Protein AF-A0A060C7E4-F1 (afdb_monomer_lite)

Secondary structure (DSSP, 8-state):
-------SS---SSEEEEEEESHHHHHHHHHHHHHTTT-TTEEEEEEE-TT--SS-TTT--HHHHHHHHHHHS--SEEEEE--TT-SS-EEETTEEEPTTSHHHHHHHHHHHHHHHHHHHHTT-EEEEPPPPPPSSHHHHHHHHHHHHHHHHHHHHTT-B-

Foldseek 3Di:
DDPPPDPLADDDQAAEEEFEEAVVSVVVLVVVCVVCPPPSRYDGYYDYHHQDALQCVVVPQLLVCLVVVVVVDPAQAYEYEYDLNNQAWHDDPPDTDGRPDPVSLVSNLVSLVSNVVSCVVSVHAYAYDQDDQDPDPVSSVSSVVSSVSVVVSCVVVVHHD

Sequence (161 aa):
QDQESTPYIAPKETYNIFVLGDSLAGGLMSGMMRVTQGDPALSVNGRFKEDSGLARPEFYNWNDALPRITESNTVDIAIILIGLNDAQSIREGSLRHAFGTPEWATAYGEAIRQVVAHLKEKGSALYWVELPRMRQDAYDESMRQISAIQAAEAKSLGIKF

pLDDT: mean 93.41, std 11.87, range [34.19, 98.75]

Organism: NCBI:txid1434696

InterPro domains:
  IPR007407 Protein of unknown function DUF459 [PF04311] (17-161)
  IPR036514 SGNH hydrolase superfamily [G3DSA:3.40.50.1110] (1-161)

Radius of gyration: 16.27 Å; chains: 1; bounding box: 42×40×44 Å

Structure (mmCIF, N/CA/C/O backbone):
data_AF-A0A060C7E4-F1
#
_entry.id   AF-A0A060C7E4-F1
#
loop_
_atom_site.group_PDB
_atom_site.id
_atom_site.type_symbol
_atom_site.label_atom_id
_atom_site.label_alt_id
_atom_site.label_comp_id
_atom_site.label_asym_id
_atom_site.label_entity_id
_atom_site.label_seq_id
_atom_site.pdbx_PDB_ins_code
_atom_site.Cartn_x
_atom_site.Cartn_y
_atom_site.Cartn_z
_atom_site.occupancy
_atom_site.B_iso_or_equiv
_atom_site.auth_seq_id
_atom_site.auth_comp_id
_atom_site.auth_asym_id
_atom_site.auth_atom_id
_atom_site.pdbx_PDB_model_num
ATOM 1 N N . GLN A 1 1 ? 2.460 -26.526 23.893 1.00 34.19 1 GLN A N 1
ATOM 2 C CA . GLN A 1 1 ? 2.697 -25.280 24.643 1.00 34.19 1 GLN A CA 1
ATOM 3 C C . GLN A 1 1 ? 2.046 -24.198 23.818 1.00 34.19 1 GLN A C 1
ATOM 5 O O . GLN A 1 1 ? 2.585 -23.846 22.776 1.00 34.19 1 GLN A O 1
ATOM 10 N N . ASP A 1 2 ? 0.840 -23.805 24.212 1.00 39.91 2 ASP A N 1
ATOM 11 C CA . ASP A 1 2 ? 0.093 -22.749 23.540 1.00 39.91 2 ASP A CA 1
ATOM 12 C C . ASP A 1 2 ? 0.799 -21.433 23.835 1.00 39.91 2 ASP A C 1
ATOM 14 O O . ASP A 1 2 ? 0.838 -20.957 24.968 1.00 39.91 2 ASP A O 1
ATOM 18 N N . GLN A 1 3 ? 1.467 -20.904 22.817 1.00 37.62 3 GLN A N 1
ATOM 19 C CA . GLN A 1 3 ? 2.019 -19.566 22.857 1.00 37.62 3 GLN A CA 1
ATOM 20 C C . GLN A 1 3 ? 0.805 -18.637 22.778 1.00 37.62 3 GLN A C 1
ATOM 22 O O . GLN A 1 3 ? 0.249 -18.460 21.695 1.00 37.62 3 GLN A O 1
ATOM 27 N N . GLU A 1 4 ? 0.334 -18.132 23.923 1.00 39.75 4 GLU A N 1
ATOM 28 C CA . GLU A 1 4 ? -0.666 -17.063 23.963 1.00 39.75 4 GLU A CA 1
ATOM 29 C C . GLU A 1 4 ? -0.166 -15.943 23.050 1.00 39.75 4 GLU A C 1
ATOM 31 O O . GLU A 1 4 ? 0.819 -15.260 23.339 1.00 39.75 4 GLU A O 1
ATOM 36 N N . SER A 1 5 ? -0.785 -15.823 21.877 1.00 44.28 5 SER A N 1
ATOM 37 C CA . SER A 1 5 ? -0.443 -14.787 20.922 1.00 44.28 5 SER A CA 1
ATOM 38 C C . SER A 1 5 ? -0.839 -13.463 21.551 1.00 44.28 5 SER A C 1
ATOM 40 O O . SER A 1 5 ? -2.034 -13.198 21.702 1.00 44.28 5 SER A O 1
ATOM 42 N N . THR A 1 6 ? 0.141 -12.640 21.925 1.00 44.94 6 THR A N 1
ATOM 43 C CA . THR A 1 6 ? -0.117 -11.257 22.326 1.00 44.94 6 THR A CA 1
ATOM 44 C C . THR A 1 6 ? -1.016 -10.622 21.264 1.00 44.94 6 THR A C 1
ATOM 46 O O . THR A 1 6 ? -0.663 -10.683 20.078 1.00 44.94 6 THR A O 1
ATOM 49 N N . PRO A 1 7 ? -2.184 -10.069 21.641 1.00 51.41 7 PRO A N 1
ATOM 50 C CA . PRO A 1 7 ? -3.078 -9.442 20.686 1.00 51.41 7 PRO A CA 1
ATOM 51 C C . PRO A 1 7 ? -2.312 -8.411 19.864 1.00 51.41 7 PRO A C 1
ATOM 53 O O . PRO A 1 7 ? -1.573 -7.594 20.410 1.00 51.41 7 PRO A O 1
ATOM 56 N N . TYR A 1 8 ? -2.491 -8.460 18.544 1.00 67.00 8 TYR A N 1
ATOM 57 C CA . TYR A 1 8 ? -1.827 -7.559 17.600 1.00 67.00 8 TYR A CA 1
ATOM 58 C C . TYR A 1 8 ? -2.153 -6.074 17.872 1.00 67.00 8 TYR A C 1
ATOM 60 O O . TYR A 1 8 ? -1.435 -5.192 17.414 1.00 67.00 8 TYR A O 1
ATOM 68 N N . ILE A 1 9 ? -3.227 -5.810 18.632 1.00 74.44 9 ILE A N 1
ATOM 69 C CA . ILE A 1 9 ? -3.709 -4.492 19.057 1.00 74.44 9 ILE A CA 1
ATOM 70 C C . ILE A 1 9 ? -4.245 -4.614 20.484 1.00 74.44 9 ILE A C 1
ATOM 72 O O . ILE A 1 9 ? -4.869 -5.621 20.827 1.00 74.44 9 ILE A O 1
ATOM 76 N N . ALA A 1 10 ? -4.038 -3.585 21.305 1.00 80.25 10 ALA A N 1
ATOM 77 C CA . ALA A 1 10 ? -4.654 -3.500 22.625 1.00 80.25 10 ALA A CA 1
ATOM 78 C C . ALA A 1 10 ? -6.195 -3.436 22.523 1.00 80.25 10 ALA A C 1
ATOM 80 O O . ALA A 1 10 ? -6.709 -2.832 21.580 1.00 80.25 10 ALA A O 1
ATOM 81 N N . PRO A 1 11 ? -6.939 -4.000 23.493 1.00 84.75 11 PRO A N 1
ATOM 82 C CA . PRO A 1 11 ? -8.395 -3.897 23.526 1.00 84.75 11 PRO A CA 1
ATOM 83 C C . PRO A 1 11 ? -8.884 -2.442 23.491 1.00 84.75 11 PRO A C 1
ATOM 85 O O . PRO A 1 11 ? -8.425 -1.615 24.282 1.00 84.75 11 PRO A O 1
ATOM 88 N N . LYS A 1 12 ? -9.841 -2.140 22.608 1.00 89.81 12 LYS A N 1
ATOM 89 C CA . LYS A 1 12 ? -10.539 -0.846 22.524 1.00 89.81 12 LYS A CA 1
ATOM 90 C C . LYS A 1 12 ? -12.045 -1.060 22.379 1.00 89.81 12 LYS A C 1
ATOM 92 O O . LYS A 1 12 ? -12.469 -2.076 21.835 1.00 89.81 12 LYS A O 1
ATOM 97 N N . GLU A 1 13 ? -12.834 -0.087 22.838 1.00 92.62 13 GLU A N 1
ATOM 98 C CA . GLU A 1 13 ? -14.291 -0.068 22.624 1.00 92.62 13 GLU A CA 1
ATOM 99 C C . GLU A 1 13 ? -14.642 0.069 21.138 1.00 92.62 13 GLU A C 1
ATOM 101 O O . GLU A 1 13 ? -15.539 -0.611 20.653 1.00 92.62 13 GLU A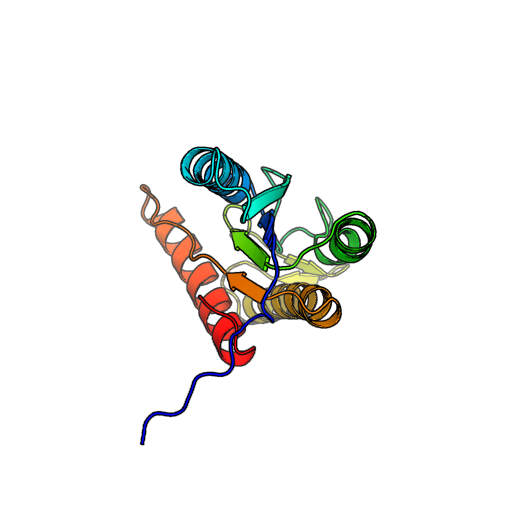 O 1
ATOM 106 N N . THR A 1 14 ? -13.885 0.899 20.414 1.00 95.38 14 THR A N 1
ATOM 107 C CA . THR A 1 14 ? -13.997 1.069 18.964 1.00 95.38 14 THR A CA 1
ATOM 108 C C . THR A 1 14 ? -12.609 1.031 18.332 1.00 95.38 14 THR A C 1
ATOM 110 O O . THR A 1 14 ? -11.690 1.723 18.784 1.00 95.38 14 THR A O 1
ATOM 113 N N . TYR A 1 15 ? -12.467 0.253 17.262 1.00 96.50 15 TYR A N 1
ATOM 114 C CA . TYR A 1 15 ? -11.284 0.230 16.409 1.00 96.50 15 TYR A CA 1
ATOM 115 C C . TYR A 1 15 ? -11.504 1.094 15.170 1.00 96.50 15 TYR A C 1
ATOM 117 O O . TYR A 1 15 ? -12.478 0.915 14.435 1.00 96.50 15 TYR A O 1
ATOM 125 N N . ASN A 1 16 ? -10.571 2.011 14.919 1.00 96.75 16 ASN A N 1
ATOM 126 C CA . ASN A 1 16 ? -10.549 2.826 13.709 1.00 96.75 16 ASN A CA 1
ATOM 127 C C . ASN A 1 16 ? -9.741 2.112 12.623 1.00 96.75 16 ASN A C 1
ATOM 129 O O . ASN A 1 16 ? -8.508 2.062 12.673 1.00 96.75 16 ASN A O 1
ATOM 133 N N . ILE A 1 17 ? -10.457 1.553 11.653 1.00 97.69 17 ILE A N 1
ATOM 134 C CA . ILE A 1 17 ? -9.907 0.927 10.457 1.00 97.69 17 ILE A CA 1
ATOM 135 C C . ILE A 1 17 ? -9.723 2.004 9.390 1.00 97.69 17 ILE A C 1
ATOM 137 O O . ILE A 1 17 ? -10.672 2.696 9.017 1.00 97.69 17 ILE A O 1
ATOM 141 N N . PHE A 1 18 ? -8.505 2.112 8.870 1.00 98.25 18 PHE A N 1
ATOM 142 C CA . PHE A 1 18 ? -8.136 3.050 7.825 1.00 98.25 18 PHE A CA 1
ATOM 143 C C . PHE A 1 18 ? -7.623 2.302 6.593 1.00 98.25 18 PHE A C 1
ATOM 145 O O . PHE A 1 18 ? -6.564 1.674 6.621 1.00 98.25 18 PHE A O 1
ATOM 152 N N . VAL A 1 19 ? -8.380 2.360 5.499 1.00 98.62 19 VAL A N 1
ATOM 153 C CA . VAL A 1 19 ? -8.019 1.703 4.237 1.00 98.62 19 VAL A CA 1
ATOM 154 C C . VAL A 1 19 ? -7.175 2.648 3.377 1.00 98.62 19 VAL A C 1
ATOM 156 O O . VAL A 1 19 ? -7.528 3.814 3.196 1.00 98.62 19 VAL A O 1
ATOM 159 N N . LEU A 1 20 ? -6.054 2.161 2.848 1.00 98.50 20 LEU A N 1
ATOM 160 C CA . LEU A 1 20 ? -5.074 2.921 2.072 1.00 98.50 20 LEU A CA 1
ATOM 161 C C . LEU A 1 20 ? -4.818 2.251 0.722 1.00 98.50 20 LEU A C 1
ATOM 163 O O . LEU A 1 20 ? -4.643 1.034 0.665 1.00 98.50 20 LEU A O 1
ATOM 167 N N . GLY A 1 21 ? -4.723 3.042 -0.349 1.00 98.31 21 GLY A N 1
ATOM 168 C CA . GLY A 1 21 ? -4.194 2.555 -1.624 1.00 98.31 21 GLY A CA 1
ATOM 169 C C . GLY A 1 21 ? -4.834 3.144 -2.876 1.00 98.31 21 GLY A C 1
ATOM 170 O O . GLY A 1 21 ? -5.194 4.319 -2.923 1.00 98.31 21 GLY A O 1
ATOM 171 N N . ASP A 1 22 ? -4.932 2.337 -3.926 1.00 98.19 22 ASP A N 1
ATOM 172 C CA . ASP A 1 22 ? -5.424 2.769 -5.237 1.00 98.19 22 ASP A CA 1
ATOM 173 C C . ASP A 1 22 ? -6.938 2.525 -5.406 1.00 98.19 22 ASP A C 1
ATOM 175 O O . ASP A 1 22 ? -7.691 2.463 -4.431 1.00 98.19 22 ASP A O 1
ATOM 179 N N . SER A 1 23 ? -7.435 2.449 -6.640 1.00 98.00 23 SER A N 1
ATOM 180 C CA . SER A 1 23 ? -8.861 2.205 -6.897 1.00 98.00 23 SER A CA 1
ATOM 181 C C . SER A 1 23 ? -9.379 0.902 -6.264 1.00 98.00 23 SER A C 1
ATOM 183 O O . SER A 1 23 ? -10.537 0.858 -5.832 1.00 98.00 23 SER A O 1
ATOM 185 N N . LEU A 1 24 ? -8.535 -0.128 -6.112 1.00 98.12 24 LEU A N 1
ATOM 186 C CA . LEU A 1 24 ? -8.914 -1.366 -5.429 1.00 98.12 24 LEU A CA 1
ATOM 187 C C . LEU A 1 24 ? -9.187 -1.130 -3.939 1.00 98.12 24 LEU A C 1
ATOM 189 O O . LEU A 1 24 ? -10.165 -1.662 -3.406 1.00 98.12 24 LEU A O 1
ATOM 193 N N . ALA A 1 25 ? -8.387 -0.288 -3.278 1.00 98.50 25 ALA A N 1
ATOM 194 C CA . ALA A 1 25 ? -8.620 0.111 -1.891 1.00 98.50 25 ALA A CA 1
ATOM 195 C C . ALA A 1 25 ? -9.966 0.831 -1.719 1.00 98.50 25 ALA A C 1
ATOM 197 O O . ALA A 1 25 ? -10.670 0.585 -0.740 1.00 98.50 25 ALA A O 1
ATOM 198 N N . GLY A 1 26 ? -10.373 1.664 -2.683 1.00 98.19 26 GLY A N 1
ATOM 199 C CA . GLY A 1 26 ? -11.695 2.304 -2.671 1.00 98.19 26 GLY A CA 1
ATOM 200 C C . GLY A 1 26 ? -12.846 1.289 -2.716 1.00 98.19 26 GLY A C 1
ATOM 201 O O . GLY A 1 26 ? -13.819 1.397 -1.958 1.00 98.19 26 GLY A O 1
ATOM 202 N N . GLY A 1 27 ? -12.713 0.257 -3.555 1.00 97.81 27 GLY A N 1
ATOM 203 C CA . GLY A 1 27 ? -13.659 -0.860 -3.619 1.00 97.81 27 GLY A CA 1
ATOM 204 C C . GLY A 1 27 ? -13.704 -1.677 -2.324 1.00 97.81 27 GLY A C 1
ATOM 205 O O . GLY A 1 27 ? -14.793 -1.938 -1.801 1.00 97.81 27 GLY A O 1
ATOM 206 N N . LEU A 1 28 ? -12.533 -2.021 -1.777 1.00 98.25 28 LEU A N 1
ATOM 207 C CA . LEU A 1 28 ? -12.394 -2.734 -0.505 1.00 98.25 28 LEU A CA 1
ATOM 208 C C . LEU A 1 28 ? -13.049 -1.956 0.639 1.00 98.25 28 LEU A C 1
ATOM 210 O O . LEU A 1 28 ? -13.916 -2.497 1.321 1.00 98.25 28 LEU A O 1
ATOM 214 N N . MET A 1 29 ? -12.705 -0.676 0.797 1.00 98.19 29 MET A N 1
ATOM 215 C CA . MET A 1 29 ? -13.269 0.206 1.820 1.00 98.19 29 MET A CA 1
ATOM 216 C C . MET A 1 29 ? -14.795 0.261 1.728 1.00 98.19 29 MET A C 1
ATOM 218 O O . MET A 1 29 ? -15.486 0.081 2.728 1.00 98.19 29 MET A O 1
ATOM 222 N N . SER A 1 30 ? -15.333 0.431 0.518 1.00 97.94 30 SER A N 1
ATOM 223 C CA . SER A 1 30 ? -16.782 0.450 0.295 1.00 97.94 30 SER A CA 1
ATOM 224 C C . SER A 1 30 ? -17.448 -0.868 0.702 1.00 97.94 30 SER A C 1
ATOM 226 O O . SER A 1 30 ? -18.557 -0.867 1.234 1.00 97.94 30 SER A O 1
ATOM 228 N N . GLY A 1 31 ? -16.794 -2.005 0.443 1.00 97.81 31 GLY A N 1
ATOM 229 C CA . GLY A 1 31 ? -17.241 -3.319 0.905 1.00 97.81 31 GLY A CA 1
ATOM 230 C C . GLY A 1 31 ? -17.227 -3.435 2.425 1.00 97.81 31 GLY A C 1
ATOM 231 O O . GLY A 1 31 ? -18.232 -3.834 3.009 1.00 97.81 31 GLY A O 1
ATOM 232 N N . MET A 1 32 ? -16.128 -3.017 3.053 1.00 97.56 32 MET A N 1
ATOM 233 C CA . MET A 1 32 ? -15.965 -3.023 4.505 1.00 97.56 32 MET A CA 1
ATOM 234 C C . MET A 1 32 ? -17.046 -2.199 5.204 1.00 97.56 32 MET A C 1
ATOM 236 O O . MET A 1 32 ? -17.738 -2.724 6.067 1.00 97.56 32 MET A O 1
ATOM 240 N N . MET A 1 33 ? -17.277 -0.961 4.761 1.00 97.50 33 MET A N 1
ATOM 241 C CA . MET A 1 33 ? -18.311 -0.092 5.336 1.00 97.50 33 MET A CA 1
ATOM 242 C C . MET A 1 33 ? -19.712 -0.714 5.288 1.00 97.50 33 MET A C 1
ATOM 244 O O . MET A 1 33 ? -20.513 -0.480 6.188 1.00 97.50 33 MET A O 1
ATOM 248 N N . ARG A 1 34 ? -20.025 -1.506 4.250 1.00 97.75 34 ARG A N 1
ATOM 249 C CA . ARG A 1 34 ? -21.311 -2.216 4.159 1.00 97.75 34 ARG A CA 1
ATOM 250 C C . ARG A 1 34 ? -21.401 -3.375 5.144 1.00 97.75 34 ARG A C 1
ATOM 252 O O . ARG A 1 34 ? -22.451 -3.563 5.743 1.00 97.75 34 ARG A O 1
ATOM 259 N N . VAL A 1 35 ? -20.336 -4.166 5.293 1.00 96.75 35 VAL A N 1
ATOM 260 C CA . VAL A 1 35 ? -20.370 -5.354 6.165 1.00 96.75 35 VAL A CA 1
ATOM 261 C C . VAL A 1 35 ? -20.260 -5.003 7.646 1.00 96.75 35 VAL A C 1
ATOM 263 O O . VAL A 1 35 ? -20.797 -5.731 8.470 1.00 96.75 35 VAL A O 1
ATOM 266 N N . THR A 1 36 ? -19.612 -3.887 7.988 1.00 96.06 36 THR A N 1
ATOM 267 C CA . THR A 1 36 ? -19.498 -3.396 9.372 1.00 96.06 36 THR A CA 1
ATOM 268 C C . THR A 1 36 ? -20.614 -2.420 9.744 1.00 96.06 36 THR A C 1
ATOM 270 O O . THR A 1 36 ? -20.568 -1.792 10.801 1.00 96.06 36 THR A O 1
ATOM 273 N N . GLN A 1 37 ? -21.608 -2.226 8.874 1.00 94.81 37 GLN A N 1
ATOM 274 C CA . GLN A 1 37 ? -22.674 -1.266 9.115 1.00 94.81 37 GLN A CA 1
ATOM 275 C C . GLN A 1 37 ? -23.466 -1.642 10.376 1.00 94.81 37 GLN A C 1
ATOM 277 O O . GLN A 1 37 ? -24.058 -2.715 10.455 1.00 94.81 37 GLN A O 1
ATOM 282 N N . GLY A 1 38 ? -23.518 -0.721 11.341 1.00 94.25 38 GLY A N 1
ATOM 283 C CA . GLY A 1 38 ? -24.235 -0.918 12.604 1.00 94.25 38 GLY A CA 1
ATOM 284 C C . GLY A 1 38 ? -23.432 -1.630 13.694 1.00 94.25 38 GLY A C 1
ATOM 285 O O . GLY A 1 38 ? -23.968 -1.806 14.784 1.00 94.25 38 GLY A O 1
ATOM 286 N N . ASP A 1 39 ? -22.171 -1.994 13.439 1.00 96.62 39 ASP A N 1
ATOM 287 C CA . ASP A 1 39 ? -21.254 -2.475 14.473 1.00 96.62 39 ASP A CA 1
ATOM 288 C C . ASP A 1 39 ? -20.573 -1.280 15.175 1.00 96.62 39 ASP A C 1
ATOM 290 O O . ASP A 1 39 ? -19.728 -0.617 14.569 1.00 96.62 39 ASP A O 1
ATOM 294 N N . PRO A 1 40 ? -20.908 -0.970 16.443 1.00 95.38 40 PRO A N 1
ATOM 295 C CA . PRO A 1 40 ? -20.298 0.150 17.161 1.00 95.38 40 PRO A CA 1
ATOM 296 C C . PRO A 1 40 ? -18.819 -0.085 17.511 1.00 95.38 40 PRO A C 1
ATOM 298 O O . PRO A 1 40 ? -18.117 0.866 17.866 1.00 95.38 40 PRO A O 1
ATOM 301 N N . ALA A 1 41 ? -18.326 -1.325 17.410 1.00 96.25 41 ALA A N 1
ATOM 302 C CA . ALA A 1 41 ? -16.930 -1.647 17.673 1.00 96.25 41 ALA A CA 1
ATOM 303 C C . ALA A 1 41 ? -16.003 -1.292 16.500 1.00 96.25 41 ALA A C 1
ATOM 305 O O . ALA A 1 41 ? -14.782 -1.283 16.673 1.00 96.25 41 ALA A O 1
ATOM 306 N N . LEU A 1 42 ? -16.547 -0.983 15.315 1.00 96.50 42 LEU A N 1
ATOM 307 C CA . LEU A 1 42 ? -15.764 -0.751 14.103 1.00 96.50 42 LEU A CA 1
ATOM 308 C C . LEU A 1 42 ? -16.131 0.576 13.433 1.00 96.50 42 LEU A C 1
ATOM 310 O O . LEU A 1 42 ? -17.259 0.798 13.003 1.00 96.50 42 LEU A O 1
ATOM 314 N N . SER A 1 43 ? -15.131 1.439 13.265 1.00 97.00 43 SER A N 1
ATOM 315 C CA . SER A 1 43 ? -15.220 2.652 12.451 1.00 97.00 43 SER A CA 1
ATOM 316 C C . SER A 1 43 ? -14.333 2.484 11.224 1.00 97.00 43 SER A C 1
ATOM 318 O O . SER A 1 43 ? -13.135 2.248 11.363 1.00 97.00 43 SER A O 1
ATOM 320 N N . VAL A 1 44 ? -14.907 2.576 10.022 1.00 98.06 44 VAL A N 1
ATOM 321 C CA . VAL A 1 44 ? -14.176 2.400 8.759 1.00 98.06 44 VAL A CA 1
ATOM 322 C C . VAL A 1 44 ? -14.088 3.733 8.026 1.00 98.06 44 VAL A C 1
ATOM 324 O O . VAL A 1 44 ? -15.104 4.345 7.698 1.00 98.06 44 VAL A O 1
ATOM 327 N N . ASN A 1 45 ? -12.864 4.152 7.731 1.00 97.25 45 ASN A N 1
ATOM 328 C CA . ASN A 1 45 ? -12.549 5.284 6.867 1.00 97.25 45 ASN A CA 1
ATOM 329 C C . ASN A 1 45 ? -11.343 4.913 5.987 1.00 97.25 45 ASN A C 1
ATOM 331 O O . ASN A 1 45 ? -10.834 3.791 6.041 1.00 97.25 45 AS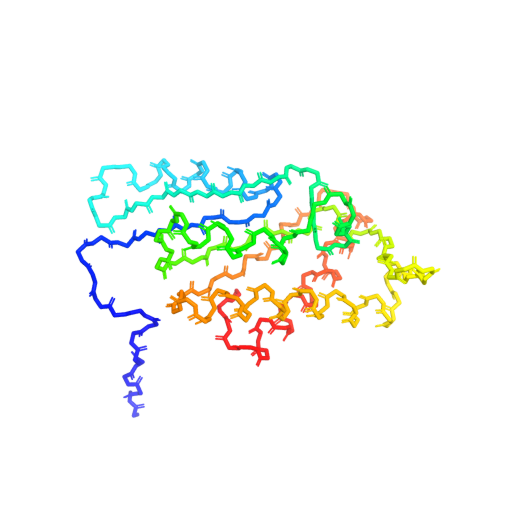N A O 1
ATOM 335 N N . GLY A 1 46 ? -10.868 5.830 5.157 1.00 97.44 46 GLY A N 1
ATOM 336 C CA . GLY A 1 46 ? -9.698 5.575 4.345 1.00 97.44 46 GLY A CA 1
ATOM 337 C C . GLY A 1 46 ? -9.306 6.726 3.441 1.00 97.44 46 GLY A C 1
ATOM 338 O O . GLY A 1 46 ? -9.998 7.734 3.292 1.00 97.44 46 GLY A O 1
ATOM 339 N N . ARG A 1 47 ? -8.162 6.541 2.794 1.00 98.06 47 ARG A N 1
ATOM 340 C CA . ARG A 1 47 ? -7.659 7.406 1.738 1.00 98.06 47 ARG A CA 1
ATOM 341 C C . ARG A 1 47 ? -7.258 6.524 0.576 1.00 98.06 47 ARG A C 1
ATOM 343 O O . ARG A 1 47 ? -6.363 5.700 0.713 1.00 98.06 47 ARG A O 1
ATOM 350 N N . PHE A 1 48 ? -7.860 6.762 -0.579 1.00 97.94 48 PHE A N 1
ATOM 351 C CA . PHE A 1 48 ? -7.409 6.160 -1.821 1.00 97.94 48 PHE A CA 1
ATOM 352 C C . PHE A 1 48 ? -7.198 7.210 -2.907 1.00 97.94 48 PHE A C 1
ATOM 354 O O . PHE A 1 48 ? -7.784 8.298 -2.876 1.00 97.94 48 PHE A O 1
ATOM 361 N N . LYS A 1 49 ? -6.323 6.889 -3.858 1.00 98.12 49 LYS A N 1
ATOM 362 C CA . LYS A 1 49 ? -6.070 7.699 -5.050 1.00 98.12 49 LYS A CA 1
ATOM 363 C C . LYS A 1 49 ? -6.011 6.766 -6.258 1.00 98.12 49 LYS A C 1
ATOM 365 O O . LYS A 1 49 ? -5.048 6.024 -6.409 1.00 98.12 49 LYS A O 1
ATOM 370 N N . GLU A 1 50 ? -7.051 6.815 -7.090 1.00 95.19 50 GLU A N 1
ATOM 371 C CA . GLU A 1 50 ? -7.383 5.796 -8.106 1.00 95.19 50 GLU A CA 1
ATOM 372 C C . GLU A 1 50 ? -6.221 5.387 -9.023 1.00 95.19 50 GLU A C 1
ATOM 374 O O . GLU A 1 50 ? -5.941 4.197 -9.149 1.00 95.19 50 GLU A O 1
ATOM 379 N N . ASP A 1 51 ? -5.503 6.361 -9.582 1.00 95.12 51 ASP A N 1
ATOM 380 C CA . ASP A 1 51 ? -4.390 6.123 -10.517 1.00 95.12 51 ASP A CA 1
ATOM 381 C C . ASP A 1 51 ? -3.010 6.124 -9.836 1.00 95.12 51 ASP A C 1
ATOM 383 O O . ASP A 1 51 ? -1.975 6.258 -10.491 1.00 95.12 51 ASP A O 1
ATOM 387 N N . SER A 1 52 ? -2.978 6.070 -8.501 1.00 97.19 52 SER A N 1
ATOM 388 C CA . SER A 1 52 ? -1.721 6.051 -7.751 1.00 97.19 52 SER A CA 1
ATOM 389 C C . SER A 1 52 ? -1.184 4.639 -7.565 1.00 97.19 52 SER A C 1
ATOM 391 O O . SER A 1 52 ? -1.834 3.640 -7.865 1.00 97.19 52 SER A O 1
ATOM 393 N N . GLY A 1 53 ? 0.026 4.596 -7.036 1.00 97.12 53 GLY A N 1
ATOM 394 C CA . GLY A 1 53 ? 0.746 3.410 -6.633 1.00 97.12 53 GLY A CA 1
ATOM 395 C C . GLY A 1 53 ? 2.045 3.852 -5.956 1.00 97.12 53 GLY A C 1
ATOM 396 O O . GLY A 1 53 ? 2.262 5.055 -5.771 1.00 97.12 53 GLY A O 1
ATOM 397 N N . LEU A 1 54 ? 2.910 2.919 -5.574 1.00 97.81 54 LEU A N 1
ATOM 398 C CA . LEU A 1 54 ? 4.212 3.260 -4.990 1.00 97.81 54 LEU A CA 1
ATOM 399 C C . LEU A 1 54 ? 5.281 3.540 -6.055 1.00 97.81 54 LEU A C 1
ATOM 401 O O . LEU A 1 54 ? 6.309 4.135 -5.744 1.00 97.81 54 LEU A O 1
ATOM 405 N N . ALA A 1 55 ? 5.043 3.172 -7.318 1.00 97.12 55 ALA A N 1
ATOM 406 C CA . ALA A 1 55 ? 6.036 3.301 -8.380 1.00 97.12 55 ALA A CA 1
ATOM 407 C C . ALA A 1 55 ? 6.153 4.719 -8.977 1.00 97.12 55 ALA A C 1
ATOM 409 O O . ALA A 1 55 ? 7.081 4.995 -9.740 1.00 97.12 55 ALA A O 1
ATOM 410 N N . ARG A 1 56 ? 5.203 5.616 -8.672 1.00 95.25 56 ARG A N 1
ATOM 411 C CA . ARG A 1 56 ? 5.095 6.973 -9.246 1.00 95.25 56 ARG A CA 1
ATOM 412 C C . ARG A 1 56 ? 4.947 8.050 -8.159 1.00 95.25 56 ARG A C 1
ATOM 414 O O . ARG A 1 56 ? 3.902 8.713 -8.096 1.00 95.25 56 ARG A O 1
ATOM 421 N N . PRO A 1 57 ? 5.960 8.256 -7.296 1.00 93.25 57 PRO A N 1
ATOM 422 C CA . PRO A 1 57 ? 5.887 9.265 -6.239 1.00 93.25 57 PRO A CA 1
ATOM 423 C C . PRO A 1 57 ? 5.695 10.689 -6.788 1.00 93.25 57 PRO A C 1
ATOM 425 O O . PRO A 1 57 ? 5.099 11.526 -6.117 1.00 93.25 57 PRO A O 1
ATOM 428 N N . GLU A 1 58 ? 6.104 10.971 -8.030 1.00 92.50 58 GLU A N 1
ATOM 429 C CA . GLU A 1 58 ? 5.879 12.271 -8.669 1.00 92.50 58 GLU A CA 1
ATOM 430 C C . GLU A 1 58 ? 4.411 12.534 -9.052 1.00 92.50 58 GLU A C 1
ATOM 432 O O . GLU A 1 58 ? 4.042 13.679 -9.308 1.00 92.50 58 GLU A O 1
ATOM 437 N N . PHE A 1 59 ? 3.573 11.492 -9.114 1.00 94.81 59 PHE A N 1
ATOM 438 C CA . PHE A 1 59 ? 2.125 11.631 -9.294 1.00 94.81 59 PHE A CA 1
ATOM 439 C C . PHE A 1 59 ? 1.406 11.744 -7.947 1.00 94.81 59 PHE A C 1
ATOM 441 O O . PHE A 1 59 ? 0.593 12.648 -7.742 1.00 94.81 59 PHE A O 1
ATOM 448 N N . TYR A 1 60 ? 1.698 10.822 -7.028 1.00 96.69 60 TYR A N 1
ATOM 449 C CA . TYR A 1 60 ? 1.204 10.863 -5.658 1.00 96.69 60 TYR A CA 1
ATOM 450 C C . TYR A 1 60 ? 2.171 10.119 -4.739 1.00 96.69 60 TYR A C 1
ATOM 452 O O . TYR A 1 60 ? 2.250 8.893 -4.774 1.00 96.69 60 TYR A O 1
ATOM 460 N N . ASN A 1 61 ? 2.892 10.861 -3.901 1.00 96.62 61 ASN A N 1
ATOM 461 C CA . ASN A 1 61 ? 3.808 10.265 -2.942 1.00 96.62 61 ASN A CA 1
ATOM 462 C C . ASN A 1 61 ? 3.061 9.854 -1.664 1.00 96.62 61 ASN A C 1
ATOM 464 O O . ASN A 1 61 ? 2.702 10.699 -0.839 1.00 96.62 61 ASN A O 1
ATOM 468 N N . TRP A 1 62 ? 2.839 8.548 -1.498 1.00 97.81 62 TRP A N 1
ATOM 469 C CA . TRP A 1 62 ? 2.234 7.982 -0.290 1.00 97.81 62 TRP A CA 1
ATOM 470 C C . TRP A 1 62 ? 3.077 8.239 0.963 1.00 97.81 62 TRP A C 1
ATOM 472 O O . TRP A 1 62 ? 2.509 8.612 1.988 1.00 97.81 62 TRP A O 1
ATOM 482 N N . ASN A 1 63 ? 4.406 8.134 0.879 1.00 96.50 63 ASN A N 1
ATOM 483 C CA . ASN A 1 63 ? 5.297 8.377 2.019 1.00 96.50 63 ASN A CA 1
ATOM 484 C C . ASN A 1 63 ? 5.237 9.839 2.493 1.00 96.50 63 ASN A C 1
ATOM 486 O O . ASN A 1 63 ? 5.156 10.087 3.691 1.00 96.50 63 ASN A O 1
ATOM 490 N N . ASP A 1 64 ? 5.114 10.807 1.578 1.00 96.81 64 ASP A N 1
ATOM 491 C CA . ASP A 1 64 ? 4.934 12.223 1.954 1.00 96.81 64 ASP A CA 1
ATOM 492 C C . ASP A 1 64 ? 3.521 12.542 2.473 1.00 96.81 64 ASP A C 1
ATOM 494 O O . ASP A 1 64 ? 3.301 13.569 3.129 1.00 96.81 64 ASP A O 1
ATOM 498 N N . ALA A 1 65 ? 2.527 11.725 2.116 1.00 97.00 65 ALA A N 1
ATOM 499 C CA . ALA A 1 65 ? 1.132 11.932 2.491 1.00 97.00 65 ALA A CA 1
ATOM 500 C C . ALA A 1 65 ? 0.788 11.315 3.855 1.00 97.00 65 ALA A C 1
ATOM 502 O O . ALA A 1 65 ? -0.007 11.898 4.599 1.00 97.00 65 ALA A O 1
ATOM 503 N N . LEU A 1 66 ? 1.379 10.165 4.188 1.00 96.62 66 LEU A N 1
ATOM 504 C CA . LEU A 1 66 ? 1.068 9.387 5.390 1.00 96.62 66 LEU A CA 1
ATOM 505 C C . LEU A 1 66 ? 1.218 10.157 6.711 1.00 96.62 66 LEU A C 1
ATOM 507 O O . LEU A 1 66 ? 0.316 10.024 7.545 1.00 96.62 66 LEU A O 1
ATOM 511 N N . PRO A 1 67 ? 2.247 11.004 6.922 1.00 94.94 67 PRO A N 1
ATOM 512 C CA . PRO A 1 67 ? 2.338 11.808 8.140 1.00 94.94 67 PRO A CA 1
ATOM 513 C C . PRO A 1 67 ? 1.094 12.678 8.358 1.00 94.94 67 PRO A C 1
ATOM 515 O O . PRO A 1 67 ? 0.456 12.594 9.401 1.00 94.94 67 PRO A O 1
ATOM 518 N N . ARG A 1 68 ? 0.646 13.407 7.326 1.00 95.44 68 ARG A N 1
ATOM 519 C CA . ARG A 1 68 ? -0.552 14.264 7.416 1.00 95.44 68 ARG A CA 1
ATOM 520 C C . ARG A 1 68 ? -1.839 13.459 7.596 1.00 95.44 68 ARG A C 1
ATOM 5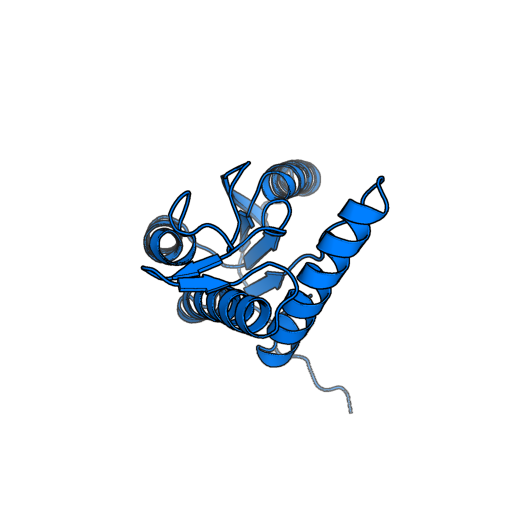22 O O . ARG A 1 68 ? -2.742 13.884 8.317 1.00 95.44 68 ARG A O 1
ATOM 529 N N . ILE A 1 69 ? -1.936 12.301 6.936 1.00 95.44 69 ILE A N 1
ATOM 530 C CA . ILE A 1 69 ? -3.086 11.396 7.073 1.00 95.44 69 ILE A CA 1
ATOM 531 C C . ILE A 1 69 ? -3.192 10.909 8.520 1.00 95.44 69 ILE A C 1
ATOM 533 O O . ILE A 1 69 ? -4.262 11.006 9.113 1.00 95.44 69 ILE A O 1
ATOM 537 N N . THR A 1 70 ? -2.090 10.435 9.096 1.00 94.56 70 THR A N 1
ATOM 538 C CA . THR A 1 70 ? -2.063 9.870 10.454 1.00 94.56 70 THR A CA 1
ATOM 539 C C . THR A 1 70 ? -2.089 10.924 11.563 1.00 94.56 70 THR A C 1
ATOM 541 O O . THR A 1 70 ? -2.467 10.614 12.685 1.00 94.56 70 THR A O 1
ATOM 544 N N . GLU A 1 71 ? -1.745 12.181 11.276 1.00 94.38 71 GLU A N 1
ATOM 545 C CA . GLU A 1 71 ? -1.973 13.312 12.191 1.00 94.38 71 GLU A CA 1
ATOM 546 C C . GLU A 1 71 ? -3.452 13.697 12.291 1.00 94.38 71 GLU A C 1
ATOM 548 O O . GLU A 1 71 ? -3.923 14.092 13.354 1.00 94.38 71 GLU A O 1
ATOM 553 N N . SER A 1 72 ? -4.189 13.581 11.184 1.00 95.19 72 SER A N 1
ATOM 554 C CA . SER A 1 72 ? -5.593 14.009 11.107 1.00 95.19 72 SER A CA 1
ATOM 555 C C . SER A 1 72 ? -6.590 12.891 11.419 1.00 95.19 72 SER A C 1
ATOM 557 O O . SER A 1 72 ? -7.787 13.151 11.512 1.00 95.19 72 SER A O 1
ATOM 559 N N . ASN A 1 73 ? -6.126 11.643 11.528 1.00 95.44 73 ASN A N 1
ATOM 560 C CA . ASN A 1 73 ? -6.977 10.469 11.689 1.00 95.44 73 ASN A CA 1
ATOM 561 C C . ASN A 1 73 ? -6.367 9.507 12.708 1.00 95.44 73 ASN A C 1
ATOM 563 O O . ASN A 1 73 ? -5.178 9.203 12.652 1.00 95.44 73 ASN A O 1
ATOM 567 N N . THR A 1 74 ? -7.198 8.957 13.591 1.00 93.88 74 THR A N 1
ATOM 568 C CA . THR A 1 74 ? -6.809 7.797 14.396 1.00 93.88 74 THR A CA 1
ATOM 569 C C . THR A 1 74 ? -6.788 6.562 13.504 1.00 93.88 74 THR A C 1
ATOM 571 O O . THR A 1 74 ? -7.789 6.241 12.866 1.00 93.88 74 THR A O 1
ATOM 574 N N . VAL A 1 75 ? -5.653 5.868 13.466 1.00 95.88 75 VAL A N 1
ATOM 575 C CA . VAL A 1 75 ? -5.462 4.650 12.672 1.00 95.88 75 VAL A CA 1
ATOM 576 C C . VAL A 1 75 ? -5.055 3.525 13.616 1.00 95.88 75 VAL A C 1
ATOM 578 O O . VAL A 1 75 ? -3.874 3.327 13.888 1.00 95.88 75 VAL A O 1
ATOM 581 N N . ASP A 1 76 ? -6.042 2.803 14.142 1.00 95.81 76 ASP A N 1
ATOM 582 C CA . ASP A 1 76 ? -5.781 1.622 14.975 1.00 95.81 76 ASP A CA 1
ATOM 583 C C . ASP A 1 76 ? -5.376 0.434 14.099 1.00 95.81 76 ASP A C 1
ATOM 585 O O . ASP A 1 76 ? -4.470 -0.326 14.439 1.00 95.81 76 ASP A O 1
ATOM 589 N N . ILE A 1 77 ? -6.033 0.307 12.943 1.00 96.88 77 ILE A N 1
ATOM 590 C CA . ILE A 1 77 ? -5.791 -0.724 11.937 1.00 96.88 77 ILE A CA 1
ATOM 591 C C . ILE A 1 77 ? -5.615 -0.030 10.592 1.00 96.88 77 ILE A C 1
ATOM 593 O O . ILE A 1 77 ? -6.538 0.628 10.125 1.00 96.88 77 ILE A O 1
ATOM 597 N N . ALA A 1 78 ? -4.474 -0.208 9.940 1.00 97.88 78 ALA A N 1
ATOM 598 C CA . ALA A 1 78 ? -4.288 0.172 8.551 1.00 97.88 78 ALA A CA 1
ATOM 599 C C . ALA A 1 78 ? -4.402 -1.064 7.654 1.00 97.88 78 ALA A C 1
ATOM 601 O O . ALA A 1 78 ? -3.730 -2.076 7.877 1.00 97.88 78 ALA A O 1
ATOM 602 N N . ILE A 1 79 ? -5.245 -0.965 6.628 1.00 98.38 79 ILE A N 1
ATOM 603 C CA . ILE A 1 79 ? -5.400 -1.989 5.594 1.00 98.38 79 ILE A CA 1
ATOM 604 C C . ILE A 1 79 ? -4.911 -1.397 4.281 1.00 98.38 79 ILE A C 1
ATOM 606 O O . ILE A 1 79 ? -5.464 -0.408 3.807 1.00 98.38 79 ILE A O 1
ATOM 610 N N . ILE A 1 80 ? -3.872 -1.986 3.703 1.00 98.69 80 ILE A N 1
ATOM 611 C CA . ILE A 1 80 ? -3.222 -1.490 2.495 1.00 98.69 80 ILE A CA 1
ATOM 612 C C . ILE A 1 80 ? -3.594 -2.404 1.331 1.00 98.69 80 ILE A C 1
ATOM 614 O O . ILE A 1 80 ? -3.348 -3.603 1.398 1.00 98.69 80 ILE A O 1
ATOM 618 N N . LEU A 1 81 ? -4.160 -1.841 0.265 1.00 98.75 81 LEU A N 1
ATOM 619 C CA . LEU A 1 81 ? -4.378 -2.530 -1.008 1.00 98.75 81 LEU A CA 1
ATOM 620 C C . LEU A 1 81 ? -3.957 -1.601 -2.147 1.00 98.75 81 LEU A C 1
ATOM 622 O O . LEU A 1 81 ? -4.673 -0.670 -2.514 1.00 98.75 81 LEU A O 1
ATOM 626 N N . ILE A 1 82 ? -2.753 -1.822 -2.664 1.00 98.56 82 ILE A N 1
ATOM 627 C CA . ILE A 1 82 ? -2.104 -0.926 -3.621 1.00 98.56 82 ILE A CA 1
ATOM 628 C C . ILE A 1 82 ? -1.220 -1.721 -4.575 1.00 98.56 82 ILE A C 1
ATOM 630 O O . ILE A 1 82 ? -0.620 -2.718 -4.180 1.00 98.56 82 ILE A O 1
ATOM 634 N N . GLY A 1 83 ? -1.117 -1.272 -5.820 1.00 97.75 83 GLY A N 1
ATOM 635 C CA . GLY A 1 83 ? -0.170 -1.813 -6.796 1.00 97.75 83 GLY A CA 1
ATOM 636 C C . GLY A 1 83 ? -0.730 -1.982 -8.201 1.00 97.75 83 GLY A C 1
ATOM 637 O O . GLY A 1 83 ? 0.019 -2.339 -9.110 1.00 97.75 83 GLY A O 1
ATOM 638 N N . LEU A 1 84 ? -2.013 -1.668 -8.415 1.00 96.81 84 LEU A N 1
ATOM 639 C CA . LEU A 1 84 ? -2.690 -1.816 -9.704 1.00 96.81 84 LEU A CA 1
ATOM 640 C C . LEU A 1 84 ? -1.966 -1.056 -10.828 1.00 96.81 84 LEU A C 1
ATOM 642 O O . LEU A 1 84 ? -1.911 -1.513 -11.973 1.00 96.81 84 LEU A O 1
ATOM 646 N N . ASN A 1 85 ? -1.370 0.083 -10.473 1.00 96.88 85 ASN A N 1
ATOM 647 C CA . ASN A 1 85 ? -0.684 0.993 -11.383 1.00 96.88 85 ASN A CA 1
ATOM 648 C C . ASN A 1 85 ? 0.847 0.876 -11.318 1.00 96.88 85 ASN A C 1
ATOM 650 O O . ASN A 1 85 ? 1.536 1.668 -11.953 1.00 96.88 85 ASN A O 1
ATOM 654 N N . ASP A 1 86 ? 1.411 -0.076 -10.572 1.00 97.81 86 ASP A N 1
ATOM 655 C CA . ASP A 1 86 ? 2.852 -0.085 -10.280 1.00 97.81 86 ASP A CA 1
ATOM 656 C C . ASP A 1 86 ? 3.706 -0.821 -11.315 1.00 97.81 86 ASP A C 1
ATOM 658 O O . ASP A 1 86 ? 4.926 -0.695 -11.294 1.00 97.81 86 ASP A O 1
ATOM 662 N N . ALA A 1 87 ? 3.090 -1.505 -12.284 1.00 97.25 87 ALA A N 1
ATOM 663 C CA . ALA A 1 87 ? 3.772 -2.200 -13.381 1.00 97.25 87 ALA A CA 1
ATOM 664 C C . ALA A 1 87 ? 4.363 -1.232 -14.434 1.00 97.25 87 ALA A C 1
ATOM 666 O O . ALA A 1 87 ? 4.076 -1.300 -15.629 1.00 97.25 87 ALA A O 1
ATOM 667 N N . GLN A 1 88 ? 5.173 -0.278 -13.981 1.00 97.31 88 GLN A N 1
ATOM 668 C CA . GLN A 1 88 ? 5.814 0.765 -14.769 1.00 97.31 88 GLN A CA 1
ATOM 669 C C . GLN A 1 88 ? 7.131 1.192 -14.116 1.00 97.31 88 GLN A C 1
ATOM 671 O O . GLN A 1 88 ? 7.453 0.800 -13.001 1.00 97.31 88 GLN A O 1
ATOM 676 N N . SER A 1 89 ? 7.928 1.996 -14.814 1.00 96.75 89 SER A N 1
ATOM 677 C CA . SER A 1 89 ? 9.230 2.403 -14.287 1.00 96.75 89 SER A CA 1
ATOM 678 C C . SER A 1 89 ? 9.131 3.316 -13.068 1.00 96.75 89 SER A C 1
ATOM 680 O O . SER A 1 89 ? 8.377 4.287 -13.104 1.00 96.75 89 SER A O 1
ATOM 682 N N . ILE A 1 90 ? 9.992 3.072 -12.080 1.00 96.94 90 ILE A N 1
ATOM 683 C CA . ILE A 1 90 ? 10.247 3.995 -10.969 1.00 96.94 90 ILE A CA 1
ATOM 684 C C . ILE A 1 90 ? 11.273 5.035 -11.417 1.00 96.94 90 ILE A C 1
ATOM 686 O O . ILE A 1 90 ? 12.246 4.702 -12.104 1.00 96.94 90 ILE A O 1
ATOM 690 N N . ARG A 1 91 ? 11.039 6.297 -11.051 1.00 91.12 91 ARG A N 1
ATOM 691 C CA . ARG A 1 91 ? 11.951 7.417 -11.304 1.00 91.12 91 ARG A CA 1
ATOM 692 C C . ARG A 1 91 ? 12.556 7.905 -9.993 1.00 91.12 91 ARG A C 1
ATOM 694 O O . ARG A 1 91 ? 11.823 8.302 -9.096 1.00 91.12 91 ARG A O 1
ATOM 701 N N . GLU A 1 92 ? 13.881 7.951 -9.936 1.00 80.81 92 GLU A N 1
ATOM 702 C CA . GLU A 1 92 ? 14.646 8.500 -8.812 1.00 80.81 92 GLU A CA 1
ATOM 703 C C . GLU A 1 92 ? 15.585 9.587 -9.338 1.00 80.81 92 GLU A C 1
ATOM 705 O O . GLU A 1 92 ? 16.681 9.327 -9.839 1.00 80.81 92 GLU A O 1
ATOM 710 N N . GLY A 1 93 ? 15.117 10.837 -9.308 1.00 80.88 93 GLY A N 1
ATOM 711 C CA . GLY A 1 93 ? 15.820 11.949 -9.947 1.00 80.88 93 GLY A CA 1
ATOM 712 C C . GLY A 1 93 ? 15.966 11.728 -11.457 1.00 80.88 93 GLY A C 1
ATOM 713 O O . GLY A 1 93 ? 14.974 11.718 -12.185 1.00 80.88 93 GLY A O 1
ATOM 714 N N . SER A 1 94 ? 17.204 11.567 -11.933 1.00 82.94 94 SER A N 1
ATOM 715 C CA . SER A 1 94 ? 17.508 11.249 -13.336 1.00 82.94 94 SER A CA 1
ATOM 716 C C . SER A 1 94 ? 17.529 9.747 -13.639 1.00 82.94 94 SER A C 1
ATOM 718 O O . SER A 1 94 ? 17.571 9.367 -14.812 1.00 82.94 94 SER A O 1
ATOM 720 N N . LEU A 1 95 ? 17.505 8.890 -12.614 1.00 87.06 95 LEU A N 1
ATOM 721 C CA . LEU A 1 95 ? 17.520 7.442 -12.774 1.00 87.06 95 LEU A CA 1
ATOM 722 C C . LEU A 1 95 ? 16.123 6.914 -13.084 1.00 87.06 95 LEU A C 1
ATOM 724 O O . LEU A 1 95 ? 15.104 7.429 -12.616 1.00 87.06 95 LEU A O 1
ATOM 728 N N . ARG A 1 96 ? 16.090 5.849 -13.886 1.00 93.62 96 ARG A N 1
ATOM 729 C CA . ARG A 1 96 ? 14.872 5.130 -14.242 1.00 93.62 96 ARG A CA 1
ATOM 730 C C . ARG A 1 96 ? 15.104 3.637 -14.069 1.00 93.62 96 ARG A C 1
ATOM 732 O O . ARG A 1 96 ? 15.867 3.043 -14.827 1.00 93.62 96 ARG A O 1
ATOM 739 N N . HIS A 1 97 ? 14.393 3.035 -13.129 1.00 96.25 97 HIS A N 1
ATOM 740 C CA . HIS A 1 97 ? 14.384 1.591 -12.935 1.00 96.25 97 HIS A CA 1
ATOM 741 C C . HIS A 1 97 ? 13.233 1.006 -13.748 1.00 96.25 97 HIS A C 1
ATOM 743 O O . HIS A 1 97 ? 12.081 1.410 -13.584 1.00 96.25 97 HIS A O 1
ATOM 749 N N . ALA A 1 98 ? 13.531 0.126 -14.700 1.00 97.44 98 ALA A N 1
ATOM 750 C CA . ALA A 1 98 ? 12.499 -0.500 -15.518 1.00 97.44 98 ALA A CA 1
ATOM 751 C C . ALA A 1 98 ? 11.769 -1.580 -14.709 1.00 97.44 98 ALA A C 1
ATOM 753 O O . ALA A 1 98 ? 12.396 -2.305 -13.946 1.00 97.44 98 ALA A O 1
ATOM 754 N N . PHE A 1 99 ? 10.450 -1.696 -14.883 1.00 97.88 99 PHE A N 1
ATOM 755 C CA . PHE A 1 99 ? 9.687 -2.755 -14.225 1.00 97.88 99 PHE A CA 1
ATOM 756 C C . PHE A 1 99 ? 10.282 -4.133 -14.553 1.00 97.88 99 PHE A C 1
ATOM 758 O O . PHE A 1 99 ? 10.680 -4.382 -15.693 1.00 97.88 99 PHE A O 1
ATOM 765 N N . GLY A 1 100 ? 10.360 -5.001 -13.545 1.00 96.19 100 GLY A N 1
ATOM 766 C CA . GLY A 1 100 ? 10.945 -6.337 -13.659 1.00 96.19 100 GLY A CA 1
ATOM 767 C C . GLY A 1 100 ? 12.467 -6.408 -13.477 1.00 96.19 100 GLY A C 1
ATOM 768 O O . GLY A 1 100 ? 13.006 -7.513 -13.479 1.00 96.19 100 GLY A O 1
ATOM 769 N N . THR A 1 101 ? 13.180 -5.286 -13.297 1.00 98.19 101 THR A N 1
ATOM 770 C CA . THR A 1 101 ? 14.618 -5.328 -12.970 1.00 98.19 101 THR A CA 1
ATOM 771 C C . THR A 1 101 ? 14.869 -5.431 -11.458 1.00 98.19 101 THR A C 1
ATOM 773 O O . THR A 1 101 ? 14.018 -5.020 -10.660 1.00 98.19 101 THR A O 1
ATOM 776 N N . PRO A 1 102 ? 16.039 -5.944 -11.025 1.00 97.75 102 PRO A N 1
ATOM 777 C CA . PRO A 1 102 ? 16.398 -5.999 -9.605 1.00 97.75 102 PRO A CA 1
ATOM 778 C C . PRO A 1 102 ? 16.402 -4.626 -8.919 1.00 97.75 102 PRO A C 1
ATOM 780 O O . PRO A 1 102 ? 16.004 -4.504 -7.760 1.00 97.75 102 PRO A O 1
ATOM 783 N N . GLU A 1 103 ? 16.815 -3.578 -9.633 1.00 97.00 103 GLU A N 1
ATOM 784 C CA . GLU A 1 103 ? 16.839 -2.212 -9.108 1.00 97.00 103 GLU A CA 1
ATOM 785 C C . GLU A 1 103 ? 15.418 -1.689 -8.877 1.00 97.00 103 GLU A C 1
ATOM 787 O O . GLU A 1 103 ? 15.160 -1.044 -7.865 1.00 97.00 103 GLU A O 1
ATOM 792 N N . TRP A 1 104 ? 14.474 -2.027 -9.763 1.00 98.12 104 TRP A N 1
ATOM 793 C CA . TRP A 1 104 ? 13.066 -1.682 -9.575 1.00 98.12 104 TRP A CA 1
ATOM 794 C C . TRP A 1 104 ? 12.477 -2.380 -8.354 1.00 98.12 104 TRP A C 1
ATOM 796 O O . TRP A 1 104 ? 11.836 -1.730 -7.535 1.00 98.12 104 TRP A O 1
ATOM 806 N N . ALA A 1 105 ? 12.740 -3.681 -8.190 1.00 98.38 105 ALA A N 1
ATOM 807 C CA . ALA A 1 105 ? 12.274 -4.429 -7.023 1.00 98.38 105 ALA A CA 1
ATOM 808 C C . ALA A 1 105 ? 12.849 -3.863 -5.714 1.00 98.38 105 ALA A C 1
ATOM 810 O O . ALA A 1 105 ? 12.138 -3.769 -4.717 1.00 98.38 105 ALA A O 1
ATOM 811 N N . THR A 1 106 ? 14.114 -3.431 -5.737 1.00 97.81 106 THR A N 1
ATOM 812 C CA . THR A 1 106 ? 14.777 -2.799 -4.589 1.00 97.81 106 THR A CA 1
ATOM 813 C C . THR A 1 106 ? 14.126 -1.463 -4.228 1.00 97.81 106 THR A C 1
ATOM 815 O O . THR A 1 106 ? 13.775 -1.257 -3.066 1.00 97.81 106 THR A O 1
ATOM 818 N N . ALA A 1 107 ? 13.921 -0.585 -5.214 1.00 97.50 107 ALA A N 1
ATOM 819 C CA . ALA A 1 107 ? 13.273 0.711 -5.018 1.00 97.50 107 ALA A CA 1
ATOM 820 C C . ALA A 1 107 ? 11.815 0.558 -4.549 1.00 97.50 107 ALA A C 1
ATOM 822 O O . ALA A 1 107 ? 11.370 1.236 -3.623 1.00 97.50 107 ALA A O 1
ATOM 823 N N . TYR A 1 108 ? 11.078 -0.390 -5.133 1.00 98.38 108 TYR A N 1
ATOM 824 C CA . TYR A 1 108 ? 9.705 -0.693 -4.739 1.00 98.38 108 TYR A CA 1
ATOM 825 C C . TYR A 1 108 ? 9.618 -1.219 -3.300 1.00 98.38 108 TYR A C 1
ATOM 827 O O . TYR A 1 108 ? 8.794 -0.751 -2.514 1.00 98.38 108 TYR A O 1
ATOM 835 N N . GLY A 1 109 ? 10.504 -2.148 -2.926 1.00 98.38 109 GLY A N 1
ATOM 836 C CA . GLY A 1 109 ? 10.598 -2.656 -1.557 1.00 98.38 109 GLY A CA 1
ATOM 837 C C . GLY A 1 109 ? 10.941 -1.562 -0.545 1.00 98.38 109 GLY A C 1
ATOM 838 O O . GLY A 1 109 ? 10.389 -1.539 0.553 1.00 98.38 109 GLY A O 1
ATOM 839 N N . GLU A 1 110 ? 11.788 -0.601 -0.920 1.00 98.00 110 GLU A N 1
ATOM 840 C CA . GLU A 1 110 ? 12.098 0.555 -0.074 1.00 98.00 110 GLU A CA 1
ATOM 841 C C . GLU A 1 110 ? 10.880 1.461 0.140 1.00 98.00 110 GLU A C 1
ATOM 843 O O . GLU A 1 110 ? 10.592 1.853 1.273 1.00 98.00 110 GLU A O 1
ATOM 848 N N . ALA A 1 111 ? 10.095 1.713 -0.910 1.00 97.88 111 ALA A N 1
ATOM 849 C CA . ALA A 1 111 ? 8.844 2.454 -0.782 1.00 97.88 111 ALA A CA 1
ATOM 850 C C . ALA A 1 111 ? 7.850 1.753 0.166 1.00 97.88 111 ALA A C 1
ATOM 852 O O . ALA A 1 111 ? 7.223 2.426 0.986 1.00 97.88 111 ALA A O 1
ATOM 853 N N . ILE A 1 112 ? 7.746 0.417 0.106 1.00 98.62 112 ILE A N 1
ATOM 854 C CA . ILE A 1 112 ? 6.933 -0.385 1.039 1.00 98.62 112 ILE A CA 1
ATOM 855 C C . ILE A 1 112 ? 7.443 -0.229 2.475 1.00 98.62 112 ILE A C 1
ATOM 857 O O . ILE A 1 112 ? 6.654 0.051 3.379 1.00 98.62 112 ILE A O 1
ATOM 861 N N . ARG A 1 113 ? 8.755 -0.380 2.705 1.00 98.56 113 ARG A N 1
ATOM 862 C CA . ARG A 1 113 ? 9.352 -0.259 4.045 1.00 98.56 113 ARG A CA 1
ATOM 863 C C . ARG A 1 113 ? 9.062 1.093 4.688 1.00 98.56 113 ARG A C 1
ATOM 865 O O . ARG A 1 113 ? 8.746 1.126 5.876 1.00 98.56 113 ARG A O 1
ATOM 872 N N . GLN A 1 114 ? 9.111 2.180 3.921 1.00 98.12 114 GLN A N 1
ATOM 873 C CA . GLN A 1 114 ? 8.790 3.521 4.418 1.00 98.12 114 GLN A CA 1
ATOM 874 C C . GLN A 1 114 ? 7.313 3.656 4.811 1.00 98.12 114 GLN A C 1
ATOM 876 O O . GLN A 1 114 ? 7.022 4.116 5.918 1.00 98.12 114 GLN A O 1
ATOM 881 N N . VAL A 1 115 ? 6.385 3.161 3.981 1.00 98.25 115 VAL A N 1
ATOM 882 C CA . VAL A 1 115 ? 4.943 3.155 4.296 1.00 98.25 115 VAL A CA 1
ATOM 883 C C . VAL A 1 115 ? 4.694 2.429 5.617 1.00 98.25 115 VAL A C 1
ATOM 885 O O . VAL A 1 115 ? 4.001 2.928 6.506 1.00 98.25 115 VAL A O 1
ATOM 888 N N . VAL A 1 116 ? 5.298 1.251 5.760 1.00 97.88 116 VAL A N 1
ATOM 889 C CA . VAL A 1 116 ? 5.183 0.419 6.958 1.00 97.88 116 VAL A CA 1
ATOM 890 C C . VAL A 1 116 ? 5.780 1.114 8.173 1.00 97.88 116 VAL A C 1
ATOM 892 O O . VAL A 1 116 ? 5.163 1.097 9.237 1.00 97.88 116 VAL A O 1
ATOM 895 N N . ALA A 1 117 ? 6.968 1.705 8.038 1.00 97.00 117 ALA A N 1
ATOM 896 C CA . ALA A 1 117 ? 7.646 2.390 9.131 1.00 97.00 117 ALA A CA 1
ATOM 897 C C . ALA A 1 117 ? 6.780 3.528 9.687 1.00 97.00 117 ALA A C 1
ATOM 899 O O . ALA A 1 117 ? 6.560 3.573 10.896 1.00 97.00 117 ALA A O 1
ATOM 900 N N . HIS A 1 118 ? 6.206 4.363 8.815 1.00 95.88 118 HIS A N 1
ATOM 901 C CA . HIS A 1 118 ? 5.318 5.456 9.221 1.00 95.88 118 HIS A CA 1
ATOM 902 C C . HIS A 1 118 ? 4.100 4.972 10.011 1.00 95.88 118 HIS A C 1
ATOM 904 O O . HIS A 1 118 ? 3.745 5.551 11.035 1.00 95.88 118 HIS A O 1
ATOM 910 N N . LEU A 1 119 ? 3.453 3.899 9.557 1.00 95.69 119 LEU A N 1
ATOM 911 C CA . LEU A 1 119 ? 2.259 3.379 10.221 1.00 95.69 119 LEU A CA 1
ATOM 912 C C . LEU A 1 119 ? 2.593 2.662 11.539 1.00 95.69 119 LEU A C 1
ATOM 914 O O . LEU A 1 119 ? 1.877 2.816 12.528 1.00 95.69 119 LEU A O 1
ATOM 918 N N . LYS A 1 120 ? 3.714 1.933 11.594 1.00 93.62 120 LYS A N 1
ATOM 919 C CA . LYS A 1 120 ? 4.193 1.308 12.836 1.00 93.62 120 LYS A CA 1
ATOM 920 C C . LYS A 1 120 ? 4.603 2.328 13.886 1.00 93.62 120 LYS A C 1
ATOM 922 O O . LYS A 1 120 ? 4.339 2.108 15.062 1.00 93.62 120 LYS A O 1
ATOM 927 N N . GLU A 1 121 ? 5.222 3.435 13.481 1.00 92.88 121 GLU A N 1
ATOM 928 C CA . GLU A 1 121 ? 5.577 4.533 14.387 1.00 92.88 121 GLU A CA 1
ATOM 929 C C . GLU A 1 121 ? 4.336 5.107 15.090 1.00 92.88 121 GLU A C 1
ATOM 931 O O . GLU A 1 121 ? 4.399 5.507 16.250 1.00 92.88 121 GLU A O 1
ATOM 936 N N . LYS A 1 122 ? 3.178 5.077 14.420 1.00 91.38 122 LYS A N 1
ATOM 937 C CA . LYS A 1 122 ? 1.883 5.475 14.992 1.00 91.38 122 LYS A CA 1
ATOM 938 C C . LYS A 1 122 ? 1.202 4.381 15.817 1.00 91.38 122 LYS A C 1
ATOM 940 O O . LYS A 1 122 ? 0.137 4.626 16.375 1.00 91.38 122 LYS A O 1
ATOM 945 N N . GLY A 1 123 ? 1.809 3.199 15.923 1.00 91.38 123 GLY A N 1
ATOM 946 C CA . GLY A 1 123 ? 1.271 2.066 16.671 1.00 91.38 123 GLY A CA 1
ATOM 947 C C . GLY A 1 123 ? 0.135 1.325 15.963 1.00 91.38 123 GLY A C 1
ATOM 948 O O . GLY A 1 123 ? -0.563 0.547 16.610 1.00 91.38 123 GLY A O 1
ATOM 949 N N . SER A 1 124 ? -0.069 1.551 14.661 1.00 93.94 124 SER A N 1
ATOM 950 C CA . SER A 1 124 ? -1.124 0.884 13.900 1.00 93.94 124 SER A CA 1
ATOM 951 C C . SER A 1 124 ? -0.823 -0.599 13.694 1.00 93.94 124 SER A C 1
ATOM 953 O O . SER A 1 124 ? 0.285 -0.985 13.310 1.00 93.94 124 SER A O 1
ATOM 955 N N . ALA A 1 125 ? -1.850 -1.431 13.839 1.00 94.81 125 ALA A N 1
ATOM 956 C CA . ALA A 1 125 ? -1.850 -2.759 13.248 1.00 94.81 125 ALA A CA 1
ATOM 957 C C . ALA A 1 125 ? -1.890 -2.666 11.722 1.00 94.81 125 ALA A C 1
ATOM 959 O O . ALA A 1 125 ? -2.646 -1.876 11.169 1.00 94.81 125 ALA A O 1
ATOM 960 N N . LEU A 1 126 ? -1.116 -3.502 11.039 1.00 96.50 126 LEU A N 1
ATOM 961 C CA . LEU A 1 126 ? -0.963 -3.494 9.592 1.00 96.50 126 LEU A CA 1
ATOM 962 C C . LEU A 1 126 ? -1.443 -4.796 8.950 1.00 96.50 126 LEU A C 1
ATOM 964 O O . LEU A 1 126 ? -0.997 -5.888 9.311 1.00 96.50 126 LEU A O 1
ATOM 968 N N . TYR A 1 127 ? -2.297 -4.647 7.942 1.00 97.62 127 TYR A N 1
ATOM 969 C CA . TYR A 1 127 ? -2.710 -5.710 7.032 1.00 97.62 127 TYR A CA 1
ATOM 970 C C . TYR A 1 127 ? -2.434 -5.260 5.602 1.00 97.62 127 TYR A C 1
ATOM 972 O O . TYR A 1 127 ? -2.945 -4.229 5.166 1.00 97.62 127 TYR A O 1
ATOM 980 N N . TRP A 1 128 ? -1.620 -6.016 4.879 1.00 98.31 128 TRP A N 1
ATOM 981 C CA . TRP A 1 128 ? -1.315 -5.763 3.479 1.00 98.31 128 TRP A CA 1
ATOM 982 C C . TRP A 1 128 ? -2.048 -6.780 2.618 1.00 98.31 128 TRP A C 1
ATOM 984 O O . TRP A 1 128 ? -1.751 -7.960 2.672 1.00 98.31 128 TRP A O 1
ATOM 994 N N . VAL A 1 129 ? -3.016 -6.337 1.832 1.00 98.44 129 VAL A N 1
ATOM 995 C CA . VAL A 1 129 ? -3.872 -7.226 1.049 1.00 98.44 129 VAL A CA 1
ATOM 996 C C . VAL A 1 129 ? -3.210 -7.531 -0.292 1.00 98.44 129 VAL A C 1
ATOM 998 O O . VAL A 1 129 ? -2.778 -6.618 -0.996 1.00 98.44 129 VAL A O 1
ATOM 1001 N N . GLU A 1 130 ? -3.160 -8.813 -0.651 1.00 97.75 130 GLU A N 1
ATOM 1002 C CA . GLU A 1 130 ? -2.681 -9.265 -1.959 1.00 97.75 130 GLU A CA 1
ATOM 1003 C C . GLU A 1 130 ? -3.518 -8.681 -3.110 1.00 97.75 130 GLU A C 1
ATOM 1005 O O . GLU A 1 130 ? -4.744 -8.544 -3.016 1.00 97.75 130 GLU A O 1
ATOM 1010 N N . LEU A 1 131 ? -2.862 -8.363 -4.231 1.00 97.75 131 LEU A N 1
ATOM 1011 C CA . LEU A 1 131 ? -3.559 -7.923 -5.436 1.00 97.75 131 LEU A CA 1
ATOM 1012 C C . LEU A 1 131 ? -4.387 -9.077 -6.026 1.00 9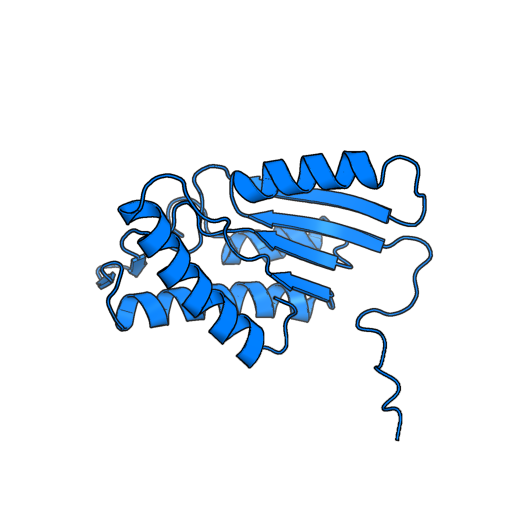7.75 131 LEU A C 1
ATOM 1014 O O . LEU A 1 131 ? -3.921 -10.217 -6.088 1.00 97.75 131 LEU A O 1
ATOM 1018 N N . PRO A 1 132 ? -5.614 -8.811 -6.503 1.00 95.81 132 PRO A N 1
ATOM 1019 C CA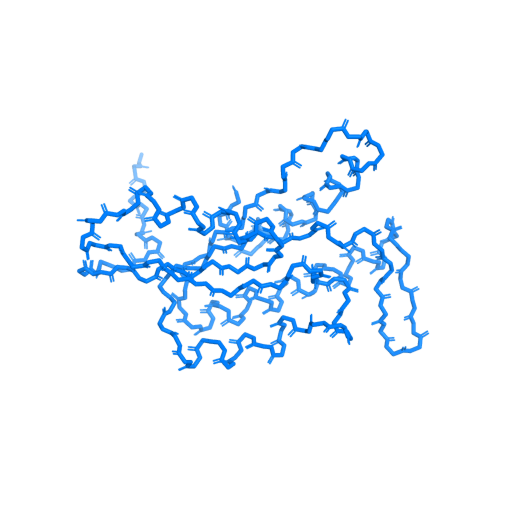 . PRO A 1 132 ? -6.462 -9.855 -7.051 1.00 95.81 132 PRO A CA 1
ATOM 1020 C C . PRO A 1 132 ? -5.893 -10.395 -8.364 1.00 95.81 132 PRO A C 1
ATOM 1022 O O . PRO A 1 132 ? -5.225 -9.689 -9.121 1.00 95.81 132 PRO A O 1
ATOM 1025 N N . ARG A 1 133 ? -6.249 -11.643 -8.682 1.00 94.69 133 ARG A N 1
ATOM 1026 C CA . ARG A 1 133 ? -5.970 -12.211 -10.001 1.00 94.69 133 ARG A CA 1
ATOM 1027 C C . ARG A 1 133 ? -6.689 -11.423 -11.089 1.00 94.69 133 ARG A C 1
ATOM 1029 O O . ARG A 1 133 ? -7.889 -11.158 -10.987 1.00 94.69 133 ARG A O 1
ATOM 1036 N N . MET A 1 134 ? -5.967 -11.104 -12.153 1.00 95.75 134 MET A N 1
ATOM 1037 C CA . MET A 1 134 ? -6.481 -10.308 -13.259 1.00 95.75 134 MET A CA 1
ATOM 1038 C C . MET A 1 134 ? -6.953 -11.195 -14.406 1.00 95.75 134 MET A C 1
ATOM 1040 O O . MET A 1 134 ? -6.451 -12.289 -14.642 1.00 95.75 134 MET A O 1
ATOM 1044 N N . ARG A 1 135 ? -7.935 -10.700 -15.166 1.00 94.69 135 ARG A N 1
ATOM 1045 C CA . ARG A 1 135 ? -8.514 -11.439 -16.300 1.00 94.69 135 ARG A CA 1
ATOM 1046 C C . ARG A 1 135 ? -7.522 -11.655 -17.447 1.00 94.69 135 ARG A C 1
ATOM 1048 O O . ARG A 1 135 ? -7.664 -12.617 -18.191 1.00 94.69 135 ARG A O 1
ATOM 1055 N N . GLN A 1 136 ? -6.605 -10.713 -17.660 1.00 96.69 136 GLN A N 1
ATOM 1056 C CA . GLN A 1 136 ? -5.650 -10.746 -18.767 1.00 96.69 136 GLN A CA 1
ATOM 1057 C C . GLN A 1 136 ? -4.296 -11.252 -18.272 1.00 96.69 136 GLN A C 1
ATOM 1059 O O . GLN A 1 136 ? -3.692 -10.604 -17.425 1.00 96.69 136 GLN A O 1
ATOM 1064 N N . ASP A 1 137 ? -3.792 -12.333 -18.866 1.00 95.69 137 ASP A N 1
ATOM 1065 C CA . ASP A 1 137 ? -2.592 -13.046 -18.403 1.00 95.69 137 ASP A CA 1
ATOM 1066 C C . ASP A 1 137 ? -1.356 -12.152 -18.233 1.00 95.69 137 ASP A C 1
ATOM 1068 O O . ASP A 1 137 ? -0.690 -12.202 -17.207 1.00 95.69 137 ASP A O 1
ATOM 1072 N N . ALA A 1 138 ? -1.062 -11.282 -19.205 1.00 94.50 138 ALA A N 1
ATOM 1073 C CA . ALA A 1 138 ? 0.095 -10.383 -19.121 1.00 94.50 138 ALA A CA 1
ATOM 1074 C C . ALA A 1 138 ? -0.008 -9.394 -17.944 1.00 94.50 138 ALA A C 1
ATOM 1076 O O . ALA A 1 138 ? 0.995 -9.028 -17.327 1.00 94.50 138 ALA A O 1
ATOM 1077 N N . TYR A 1 139 ? -1.231 -8.964 -17.636 1.00 95.00 139 TYR A N 1
ATOM 1078 C CA . TYR A 1 139 ? -1.487 -8.078 -16.513 1.00 95.00 139 TYR A CA 1
ATOM 1079 C C . TYR A 1 139 ? -1.476 -8.845 -15.185 1.00 95.00 139 TYR A C 1
ATOM 1081 O O . TYR A 1 139 ? -0.865 -8.378 -14.228 1.00 95.00 139 TYR A O 1
ATOM 1089 N N . ASP A 1 140 ? -2.054 -10.052 -15.155 1.00 97.56 140 ASP A N 1
ATOM 1090 C CA . ASP A 1 140 ? -1.994 -10.982 -14.015 1.00 97.56 140 ASP A CA 1
ATOM 1091 C C . ASP A 1 140 ? -0.542 -11.284 -13.632 1.00 97.56 140 ASP A C 1
ATOM 1093 O O . ASP A 1 140 ? -0.175 -11.197 -12.465 1.00 97.56 140 ASP A O 1
ATOM 1097 N N . GLU A 1 141 ? 0.323 -11.534 -14.618 1.00 97.62 141 GLU A N 1
ATOM 1098 C CA . GLU A 1 141 ? 1.745 -11.788 -14.386 1.00 97.62 141 GLU A CA 1
ATOM 1099 C C . GLU A 1 141 ? 2.441 -10.602 -13.710 1.00 97.62 141 GLU A C 1
ATOM 1101 O O . GLU A 1 141 ? 3.214 -10.778 -12.769 1.00 97.62 141 GLU A O 1
ATOM 1106 N N . SER A 1 142 ? 2.117 -9.379 -14.134 1.00 97.81 142 SER A N 1
ATOM 1107 C CA . SER A 1 142 ? 2.664 -8.170 -13.517 1.00 97.81 142 SER A CA 1
ATOM 1108 C C . SER A 1 142 ? 2.174 -8.007 -12.071 1.00 97.81 142 SER A C 1
ATOM 1110 O O . SER A 1 142 ? 2.973 -7.708 -11.184 1.00 97.81 142 SER A O 1
ATOM 1112 N N . MET A 1 143 ? 0.888 -8.268 -11.802 1.00 98.12 143 MET A N 1
ATOM 1113 C CA . MET A 1 143 ? 0.332 -8.229 -10.440 1.00 98.12 143 MET A CA 1
ATOM 1114 C C . MET A 1 143 ? 0.946 -9.300 -9.539 1.00 98.12 143 MET A C 1
ATOM 1116 O O . MET A 1 143 ? 1.209 -9.034 -8.367 1.00 98.12 143 MET A O 1
ATOM 1120 N N . ARG A 1 144 ? 1.240 -10.489 -10.078 1.00 98.06 144 ARG A N 1
ATOM 1121 C CA . ARG A 1 144 ? 1.935 -11.557 -9.350 1.00 98.06 144 ARG A CA 1
ATOM 1122 C C . ARG A 1 144 ? 3.366 -11.174 -8.984 1.00 98.06 144 ARG A C 1
ATOM 1124 O O . ARG A 1 144 ? 3.790 -11.452 -7.867 1.00 98.06 144 ARG A O 1
ATOM 1131 N N . GLN A 1 145 ? 4.105 -10.529 -9.888 1.00 98.31 145 GLN A N 1
ATOM 1132 C CA . GLN A 1 145 ? 5.465 -10.056 -9.599 1.00 98.31 145 GLN A CA 1
ATOM 1133 C C . GLN A 1 145 ? 5.470 -8.992 -8.496 1.00 98.31 145 GLN A C 1
ATOM 1135 O O . GLN A 1 145 ? 6.275 -9.069 -7.569 1.00 98.31 145 GLN A O 1
ATOM 1140 N N . ILE A 1 146 ? 4.531 -8.044 -8.556 1.00 98.62 146 ILE A N 1
ATOM 1141 C CA . ILE A 1 146 ? 4.360 -7.017 -7.521 1.00 98.62 146 ILE A CA 1
ATOM 1142 C C . ILE A 1 146 ? 3.971 -7.660 -6.187 1.00 98.62 146 ILE A C 1
ATOM 1144 O O . ILE A 1 146 ? 4.629 -7.416 -5.176 1.00 98.62 146 ILE A O 1
ATOM 1148 N N . SER A 1 147 ? 2.962 -8.534 -6.186 1.00 98.44 147 SER A N 1
ATOM 1149 C CA . SER A 1 147 ? 2.486 -9.222 -4.979 1.00 98.44 147 SER A CA 1
ATOM 1150 C C . SER A 1 147 ? 3.571 -10.084 -4.340 1.00 98.44 147 SER A C 1
ATOM 1152 O O . SER A 1 147 ? 3.663 -10.137 -3.119 1.00 98.44 147 SER A O 1
ATOM 1154 N N . ALA A 1 148 ? 4.452 -10.705 -5.131 1.00 98.44 148 ALA A N 1
ATOM 1155 C CA . ALA A 1 148 ? 5.582 -11.466 -4.604 1.00 98.44 148 ALA A CA 1
ATOM 1156 C C . ALA A 1 148 ? 6.564 -10.582 -3.813 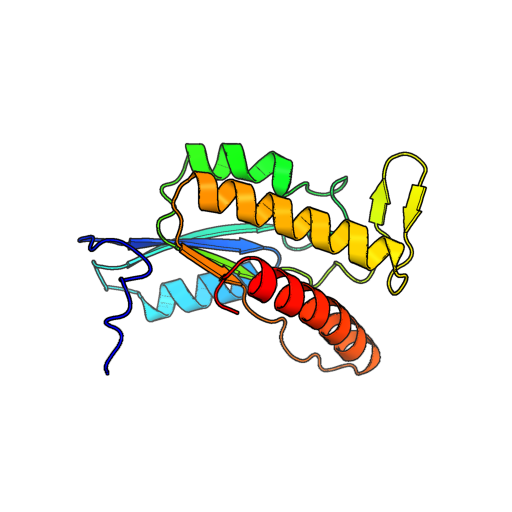1.00 98.44 148 ALA A C 1
ATOM 1158 O O . ALA A 1 148 ? 7.036 -10.993 -2.751 1.00 98.44 148 ALA A O 1
ATOM 1159 N N . ILE A 1 149 ? 6.843 -9.365 -4.292 1.00 98.62 149 ILE A N 1
ATOM 1160 C CA . ILE A 1 149 ? 7.682 -8.396 -3.570 1.00 98.62 149 ILE A CA 1
ATOM 1161 C C . ILE A 1 149 ? 6.954 -7.909 -2.314 1.00 98.62 149 ILE A C 1
ATOM 1163 O O . ILE A 1 149 ? 7.539 -7.905 -1.232 1.00 98.62 149 ILE A O 1
ATOM 1167 N N . GLN A 1 150 ? 5.666 -7.573 -2.428 1.00 98.62 150 GLN A N 1
ATOM 1168 C CA . GLN A 1 150 ? 4.850 -7.144 -1.289 1.00 98.62 150 GLN A CA 1
ATOM 1169 C C . GLN A 1 150 ? 4.788 -8.208 -0.189 1.00 98.62 150 GLN A C 1
ATOM 1171 O O . GLN A 1 150 ? 5.011 -7.891 0.976 1.00 98.62 150 GLN A O 1
ATOM 1176 N N . ALA A 1 151 ? 4.574 -9.474 -0.546 1.00 98.50 151 ALA A N 1
ATOM 1177 C CA . ALA A 1 151 ? 4.556 -10.589 0.393 1.00 98.50 151 ALA A CA 1
ATOM 1178 C C . ALA A 1 151 ? 5.924 -10.802 1.063 1.00 98.50 151 ALA A C 1
ATOM 1180 O O . ALA A 1 151 ? 5.996 -11.077 2.264 1.00 98.50 151 ALA A O 1
ATOM 1181 N N . ALA A 1 152 ? 7.020 -10.661 0.308 1.00 98.38 152 ALA A N 1
ATOM 1182 C CA . ALA A 1 152 ? 8.372 -10.783 0.845 1.00 98.38 152 ALA A CA 1
ATOM 1183 C C . ALA A 1 152 ? 8.688 -9.676 1.867 1.00 98.38 152 ALA A C 1
ATOM 1185 O O . ALA A 1 152 ? 9.182 -9.981 2.956 1.00 98.38 152 ALA A O 1
ATOM 1186 N N . GLU A 1 153 ? 8.357 -8.419 1.555 1.00 98.38 153 GLU A N 1
ATOM 1187 C CA . GLU A 1 153 ? 8.529 -7.284 2.472 1.00 98.38 153 GLU A CA 1
ATOM 1188 C C . GLU A 1 153 ? 7.578 -7.376 3.673 1.00 98.38 153 GLU A C 1
ATOM 1190 O O . GLU A 1 153 ? 8.000 -7.211 4.814 1.00 98.38 153 GLU A O 1
ATOM 1195 N N . ALA A 1 154 ? 6.305 -7.724 3.466 1.00 97.00 154 ALA A N 1
ATOM 1196 C CA . ALA A 1 154 ? 5.354 -7.912 4.560 1.00 97.00 154 ALA A CA 1
ATOM 1197 C C . ALA A 1 154 ? 5.852 -8.974 5.550 1.00 97.00 154 ALA A C 1
ATOM 1199 O O . ALA A 1 154 ? 5.849 -8.749 6.762 1.00 97.00 154 ALA A O 1
ATOM 1200 N N . LYS A 1 155 ? 6.372 -10.098 5.041 1.00 97.25 155 LYS A N 1
ATOM 1201 C CA . LYS A 1 155 ? 6.974 -11.151 5.864 1.00 97.25 155 LYS A CA 1
ATOM 1202 C C . LYS A 1 155 ? 8.220 -10.668 6.607 1.00 97.25 155 LYS A C 1
ATOM 1204 O O . LYS A 1 155 ? 8.331 -10.932 7.803 1.00 97.25 155 LYS A O 1
ATOM 1209 N N . SER A 1 156 ? 9.148 -9.984 5.931 1.00 97.00 156 SER A N 1
ATOM 1210 C CA . SER A 1 156 ? 10.385 -9.487 6.558 1.00 97.00 156 SER A CA 1
ATOM 1211 C C . SER A 1 156 ? 10.094 -8.460 7.660 1.00 97.00 156 SER A C 1
ATOM 1213 O O . SER A 1 156 ? 10.791 -8.413 8.672 1.00 97.00 156 SER A O 1
ATOM 1215 N N . LEU A 1 157 ? 9.010 -7.699 7.501 1.00 95.75 157 LEU A N 1
ATOM 1216 C CA . LEU A 1 157 ? 8.551 -6.680 8.435 1.00 95.75 157 LEU A CA 1
ATOM 1217 C C . LEU A 1 157 ? 7.578 -7.229 9.493 1.00 95.75 157 LEU A C 1
ATOM 1219 O O . LEU A 1 157 ? 7.168 -6.471 10.369 1.00 95.75 157 LEU A O 1
ATOM 1223 N N . GLY A 1 158 ? 7.185 -8.505 9.465 1.00 93.56 158 GLY A N 1
ATOM 1224 C CA . GLY A 1 158 ? 6.237 -9.076 10.435 1.00 93.56 158 GLY A CA 1
ATOM 1225 C C . GLY A 1 158 ? 4.816 -8.500 10.335 1.00 93.56 158 GLY A C 1
ATOM 1226 O O . GLY A 1 158 ? 4.142 -8.313 11.348 1.00 93.56 158 GLY A O 1
ATOM 1227 N N . ILE A 1 159 ? 4.381 -8.174 9.121 1.00 93.44 159 ILE A N 1
ATOM 1228 C CA . ILE A 1 159 ? 3.045 -7.669 8.785 1.00 93.44 159 ILE A CA 1
ATOM 1229 C C . ILE A 1 159 ? 2.162 -8.839 8.351 1.00 93.44 159 ILE A C 1
ATOM 1231 O O . ILE A 1 159 ? 2.657 -9.840 7.832 1.00 93.44 159 ILE A O 1
ATOM 1235 N N . LYS A 1 160 ? 0.849 -8.730 8.567 1.00 92.75 160 LYS A N 1
ATOM 1236 C CA . LYS A 1 160 ? -0.114 -9.701 8.039 1.00 92.75 160 LYS A CA 1
ATOM 1237 C C . LYS A 1 160 ? -0.328 -9.455 6.542 1.00 92.75 160 LYS A C 1
ATOM 1239 O O . LYS A 1 160 ? -0.613 -8.321 6.166 1.00 92.75 160 LYS A O 1
ATOM 1244 N N . PHE A 1 161 ? -0.187 -10.506 5.736 1.00 92.06 161 PHE A N 1
ATOM 1245 C CA . PHE A 1 161 ? -0.443 -10.525 4.296 1.00 92.06 161 PHE A CA 1
ATOM 1246 C C . PHE A 1 161 ? -1.529 -11.556 3.996 1.00 92.06 161 PHE A C 1
ATOM 1248 O O . PHE A 1 161 ? -1.400 -12.672 4.560 1.00 92.06 161 PHE A O 1
#